Protein AF-A0A7X7DS07-F1 (afdb_monomer_lite)

Foldseek 3Di:
DDDDDPVNVVVVVCVVCVVVDDPDDWDWAFPDDDPPDTDIDGDDDDPVDWDWDDDPPDPDIDIDD

Sequence (65 aa):
MTTKTADDELLQILEHRLGSVQLTRINGRIVQVVGLVAESQGPDVRVGDLCSIRYRNSESSLSAE

Structure (mmCIF, N/CA/C/O backbone):
data_AF-A0A7X7DS07-F1
#
_entry.id   AF-A0A7X7DS07-F1
#
loop_
_atom_site.group_PDB
_atom_site.id
_atom_site.type_symbol
_atom_site.label_atom_id
_atom_site.label_alt_id
_atom_site.label_comp_id
_atom_site.label_asym_id
_atom_site.label_entity_id
_atom_site.label_seq_id
_atom_site.pdbx_PDB_ins_code
_atom_site.Cartn_x
_atom_site.Cartn_y
_atom_site.Cartn_z
_atom_site.occupancy
_atom_site.B_iso_or_equiv
_atom_site.auth_seq_id
_atom_site.auth_comp_id
_atom_site.auth_asym_id
_atom_site.auth_atom_id
_atom_site.pdbx_PDB_model_num
ATOM 1 N N . MET A 1 1 ? 31.887 7.021 -33.803 1.00 45.91 1 MET A N 1
ATOM 2 C CA . MET A 1 1 ? 31.504 5.827 -33.024 1.00 45.91 1 MET A CA 1
ATOM 3 C C . MET A 1 1 ? 31.854 6.131 -31.573 1.00 45.91 1 MET A C 1
ATOM 5 O O . MET A 1 1 ? 32.973 5.886 -31.154 1.00 45.91 1 MET A O 1
ATOM 9 N N . THR A 1 2 ? 30.977 6.854 -30.876 1.00 53.75 2 THR A N 1
ATOM 10 C CA . THR A 1 2 ? 31.197 7.307 -29.495 1.00 53.75 2 THR A CA 1
ATOM 11 C C . THR A 1 2 ? 30.787 6.188 -28.547 1.00 53.75 2 THR A C 1
ATOM 13 O O . THR A 1 2 ? 29.652 5.720 -28.584 1.00 53.75 2 THR A O 1
ATOM 16 N N . THR A 1 3 ? 31.727 5.708 -27.741 1.00 60.22 3 THR A N 1
ATOM 17 C CA . THR A 1 3 ? 31.472 4.736 -26.677 1.00 60.22 3 THR A CA 1
ATOM 18 C C . THR A 1 3 ? 30.644 5.426 -25.594 1.00 60.22 3 THR A C 1
ATOM 20 O O . THR A 1 3 ? 31.182 6.269 -24.878 1.00 60.22 3 THR A O 1
ATOM 23 N N . LYS A 1 4 ? 29.341 5.122 -25.511 1.00 67.88 4 LYS A N 1
ATOM 24 C CA . LYS A 1 4 ? 28.505 5.539 -24.376 1.00 67.88 4 LYS A CA 1
ATOM 25 C C . LYS A 1 4 ? 29.114 4.965 -23.098 1.00 67.88 4 LYS A C 1
ATOM 27 O O . LYS A 1 4 ? 29.477 3.789 -23.065 1.00 67.88 4 LYS A O 1
ATOM 32 N N . THR A 1 5 ? 29.293 5.806 -22.090 1.00 82.50 5 THR A N 1
ATOM 33 C CA . THR A 1 5 ? 29.759 5.377 -20.769 1.00 82.50 5 THR A CA 1
ATOM 34 C C . THR A 1 5 ? 28.598 4.748 -19.996 1.00 82.50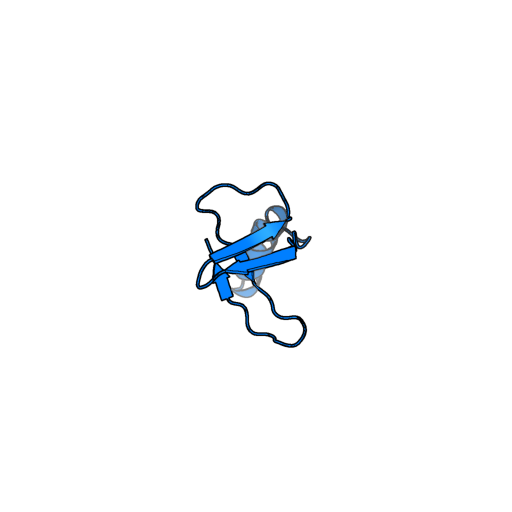 5 THR A C 1
ATOM 36 O O . THR A 1 5 ? 27.432 4.969 -20.321 1.00 82.50 5 THR A O 1
ATOM 39 N N . ALA A 1 6 ? 28.899 3.964 -18.958 1.00 81.38 6 ALA A N 1
ATOM 40 C CA . ALA A 1 6 ? 27.872 3.356 -18.104 1.00 81.38 6 ALA A CA 1
ATOM 41 C C . ALA A 1 6 ? 26.917 4.403 -17.487 1.00 81.38 6 ALA A C 1
ATOM 43 O O . ALA A 1 6 ? 25.730 4.135 -17.304 1.00 81.38 6 ALA A O 1
ATOM 44 N N . ASP A 1 7 ? 27.417 5.615 -17.231 1.00 86.12 7 ASP A N 1
ATOM 45 C CA . ASP A 1 7 ? 26.622 6.730 -16.711 1.00 86.12 7 ASP A CA 1
ATOM 46 C C . ASP A 1 7 ? 25.604 7.249 -17.743 1.00 86.12 7 ASP A C 1
ATOM 48 O O . ASP A 1 7 ? 24.463 7.541 -17.383 1.00 86.12 7 ASP A O 1
ATOM 52 N N . ASP A 1 8 ? 25.968 7.292 -19.031 1.00 90.12 8 ASP A N 1
ATOM 53 C CA . ASP A 1 8 ? 25.053 7.692 -20.110 1.00 90.12 8 ASP A CA 1
ATOM 54 C C . ASP A 1 8 ? 23.911 6.680 -20.290 1.00 90.12 8 ASP A C 1
ATOM 56 O O . ASP A 1 8 ? 22.787 7.053 -20.636 1.00 90.12 8 ASP A O 1
ATOM 60 N N . GLU A 1 9 ? 24.188 5.391 -20.076 1.00 91.88 9 GLU A N 1
ATOM 61 C CA . GLU A 1 9 ? 23.172 4.334 -20.102 1.00 91.88 9 GLU A CA 1
ATOM 62 C C . GLU A 1 9 ? 22.229 4.431 -18.899 1.00 91.88 9 GLU A C 1
ATOM 64 O O . GLU A 1 9 ? 21.008 4.361 -19.065 1.00 91.88 9 GLU A O 1
ATOM 69 N N . LEU A 1 10 ? 22.772 4.666 -17.700 1.00 92.62 10 LEU A N 1
ATOM 70 C CA . LEU A 1 10 ? 21.974 4.890 -16.496 1.00 92.62 10 LEU A CA 1
ATOM 71 C C . LEU A 1 10 ? 21.039 6.095 -16.662 1.00 92.62 10 LEU A C 1
ATOM 73 O O . LEU A 1 10 ? 19.855 6.005 -16.328 1.00 92.62 10 LEU A O 1
ATOM 77 N N . LEU A 1 11 ? 21.551 7.205 -17.199 1.00 93.69 11 LEU A N 1
ATOM 78 C CA . LEU A 1 11 ? 20.768 8.423 -17.389 1.00 93.69 11 LEU A CA 1
ATOM 79 C C . LEU A 1 11 ? 19.599 8.190 -18.356 1.00 93.69 11 LEU A C 1
ATOM 81 O O . LEU A 1 11 ? 18.469 8.559 -18.045 1.00 93.69 11 LEU A O 1
ATOM 85 N N . GLN A 1 12 ? 19.837 7.483 -19.464 1.00 93.31 12 GLN A N 1
ATOM 86 C CA . GLN A 1 12 ? 18.788 7.125 -20.428 1.00 93.31 12 GLN A CA 1
ATOM 87 C C . GLN A 1 12 ? 17.684 6.262 -19.804 1.00 93.31 12 GLN A C 1
ATOM 89 O O . GLN A 1 12 ? 16.500 6.468 -20.080 1.00 93.31 12 GLN A O 1
ATOM 94 N N . ILE A 1 13 ? 18.045 5.312 -18.935 1.00 92.62 13 ILE A N 1
ATOM 95 C CA . ILE A 1 13 ? 17.065 4.485 -18.216 1.00 92.62 13 ILE A CA 1
ATOM 96 C C . ILE A 1 13 ? 16.220 5.348 -17.272 1.00 92.62 13 ILE A C 1
ATOM 98 O O . ILE A 1 13 ? 15.000 5.179 -17.197 1.00 92.62 13 ILE A O 1
ATOM 102 N N . LEU A 1 14 ? 16.850 6.270 -16.541 1.00 92.75 14 LEU A N 1
ATOM 103 C CA . LEU A 1 14 ? 16.148 7.158 -15.616 1.00 92.75 14 LEU A CA 1
ATOM 104 C C . LEU A 1 14 ? 15.206 8.116 -16.352 1.00 92.75 14 LEU A C 1
ATOM 106 O O . LEU A 1 14 ? 14.047 8.232 -15.952 1.00 92.75 14 LEU A O 1
ATOM 110 N N . GLU A 1 15 ? 15.660 8.735 -17.446 1.00 92.81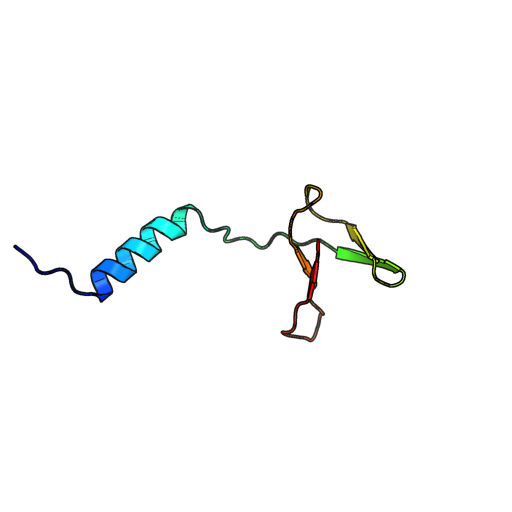 15 GLU A N 1
ATOM 111 C CA . GLU A 1 15 ? 14.840 9.604 -18.302 1.00 92.81 15 GLU A CA 1
ATOM 112 C C . GLU A 1 15 ? 13.602 8.871 -18.823 1.00 92.81 15 GLU A C 1
ATOM 114 O O . GLU A 1 15 ? 12.487 9.390 -18.734 1.00 92.81 15 GLU A O 1
ATOM 119 N N . HIS A 1 16 ? 13.771 7.629 -19.289 1.00 92.12 16 HIS A N 1
ATOM 120 C CA . HIS A 1 16 ? 12.658 6.820 -19.777 1.00 92.12 16 HIS A CA 1
ATOM 121 C C . HIS A 1 16 ? 11.630 6.513 -18.679 1.00 92.12 16 HIS A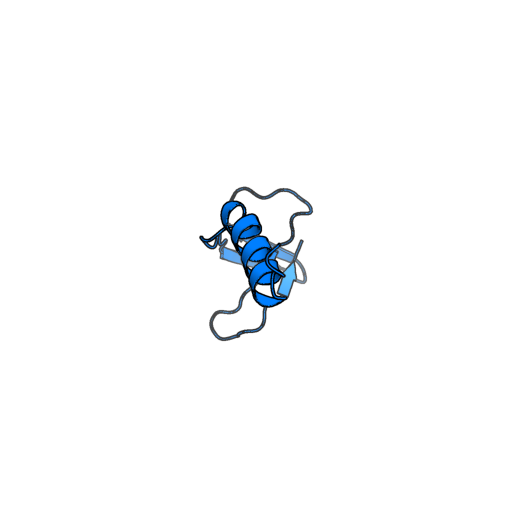 C 1
ATOM 123 O O . HIS A 1 16 ? 10.422 6.570 -18.912 1.00 92.12 16 HIS A O 1
ATOM 129 N N . ARG A 1 17 ? 12.086 6.218 -17.456 1.00 92.88 17 ARG A N 1
ATOM 130 C CA . ARG A 1 17 ? 11.192 5.888 -16.335 1.00 92.88 17 ARG A CA 1
ATOM 131 C C . ARG A 1 17 ? 10.473 7.109 -15.771 1.00 92.88 17 ARG A C 1
ATOM 133 O O . ARG A 1 17 ? 9.336 6.973 -15.314 1.00 92.88 17 ARG A O 1
ATOM 140 N N . LEU A 1 18 ? 11.101 8.283 -15.820 1.00 92.25 18 LEU A N 1
ATOM 141 C CA . LEU A 1 18 ? 10.583 9.508 -15.212 1.00 92.25 18 LEU A CA 1
ATOM 142 C C . LEU A 1 18 ? 9.193 9.886 -15.747 1.00 92.25 18 LEU A C 1
ATOM 144 O O . LEU A 1 18 ? 8.341 10.293 -14.963 1.00 92.25 18 LEU A O 1
ATOM 148 N N . GLY A 1 19 ? 8.931 9.673 -17.042 1.00 87.56 19 GLY A N 1
ATOM 149 C CA . GLY A 1 19 ? 7.631 9.971 -17.662 1.00 87.56 19 GLY A CA 1
ATOM 150 C C . GLY A 1 19 ? 6.455 9.154 -17.109 1.00 87.56 19 GLY A C 1
ATOM 151 O O . GLY A 1 19 ? 5.314 9.600 -17.174 1.00 87.56 19 GLY A O 1
ATOM 152 N N . SER A 1 20 ? 6.729 7.978 -16.538 1.00 87.88 20 SER A N 1
ATOM 153 C CA . SER A 1 20 ? 5.723 7.093 -15.927 1.00 87.88 20 SER A CA 1
ATOM 154 C C . SER A 1 20 ? 5.657 7.187 -14.402 1.00 87.88 20 SER A C 1
ATOM 156 O O . SER A 1 20 ? 4.818 6.536 -13.780 1.00 87.88 20 SER A O 1
ATOM 158 N N . VAL A 1 21 ? 6.554 7.953 -13.774 1.00 89.56 21 VAL A N 1
ATOM 159 C CA . VAL A 1 21 ? 6.657 7.967 -12.317 1.00 89.56 21 VAL A CA 1
ATOM 160 C C . VAL A 1 21 ? 5.580 8.871 -11.721 1.00 89.56 21 VAL A C 1
ATOM 162 O O . VAL A 1 21 ? 5.392 10.017 -12.132 1.00 89.56 21 VAL A O 1
ATOM 165 N N . GLN A 1 22 ? 4.879 8.376 -10.705 1.00 85.06 22 GLN A N 1
ATOM 166 C CA . GLN A 1 22 ? 3.907 9.186 -9.986 1.00 85.06 22 GLN A CA 1
ATOM 167 C C . GLN A 1 22 ? 4.624 10.091 -8.976 1.00 85.06 22 GLN A C 1
ATOM 169 O O . GLN A 1 22 ? 5.078 9.647 -7.924 1.00 85.06 22 GLN A O 1
ATOM 174 N N . LEU A 1 23 ? 4.745 11.376 -9.319 1.00 87.19 23 LEU A N 1
ATOM 175 C CA . LEU A 1 23 ? 5.468 12.375 -8.517 1.00 87.19 23 LEU A CA 1
ATOM 176 C C . LEU A 1 23 ? 4.655 12.912 -7.331 1.00 87.19 23 LEU A C 1
ATOM 178 O O . LEU A 1 23 ? 5.213 13.470 -6.385 1.00 87.19 23 LEU A O 1
ATOM 182 N N . THR A 1 24 ? 3.335 12.741 -7.362 1.00 89.69 24 THR A N 1
ATOM 183 C CA . THR A 1 24 ? 2.439 13.152 -6.280 1.00 89.69 24 THR A CA 1
ATOM 184 C C . THR A 1 24 ? 2.073 11.950 -5.426 1.00 89.69 24 THR A C 1
ATOM 186 O O . THR A 1 24 ? 1.616 10.932 -5.938 1.00 89.69 24 THR A O 1
ATOM 189 N N . ARG A 1 25 ? 2.218 12.073 -4.103 1.00 87.44 25 ARG A N 1
ATOM 190 C CA . ARG A 1 25 ? 1.731 11.041 -3.183 1.00 87.44 25 ARG A CA 1
ATOM 191 C C . ARG A 1 25 ? 0.212 11.084 -3.110 1.00 87.44 25 ARG A C 1
ATOM 193 O O . ARG A 1 25 ? -0.354 12.125 -2.779 1.00 87.44 25 ARG A O 1
ATOM 200 N N . ILE A 1 26 ? -0.417 9.940 -3.338 1.00 91.25 26 ILE A N 1
ATOM 201 C CA . ILE A 1 26 ? -1.838 9.740 -3.081 1.00 91.25 26 ILE A CA 1
ATOM 202 C C . ILE A 1 26 ? -1.962 9.052 -1.723 1.00 91.25 26 ILE A C 1
ATOM 204 O O . ILE A 1 26 ? -1.387 7.988 -1.513 1.00 91.25 26 ILE A O 1
ATOM 208 N N . ASN A 1 27 ? -2.664 9.687 -0.785 1.00 93.12 27 ASN A N 1
ATOM 209 C CA . ASN A 1 27 ? -2.771 9.205 0.589 1.00 93.12 27 ASN A CA 1
ATOM 210 C C . ASN A 1 27 ? -4.235 9.022 0.983 1.00 93.12 27 ASN A C 1
ATOM 212 O O . ASN A 1 27 ? -5.078 9.861 0.665 1.00 93.12 27 ASN A O 1
ATOM 216 N N . GLY A 1 28 ? -4.503 7.957 1.734 1.00 94.38 28 GLY A N 1
ATOM 217 C CA . GLY A 1 28 ? -5.710 7.814 2.540 1.00 94.38 28 GLY A CA 1
ATOM 218 C C . GLY A 1 28 ? -5.446 8.143 4.009 1.00 94.38 28 GLY A C 1
ATOM 219 O O . GLY A 1 28 ? -4.316 8.404 4.428 1.00 94.38 28 GLY A O 1
ATOM 220 N N . ARG A 1 29 ? -6.505 8.107 4.812 1.00 95.56 29 ARG A N 1
ATOM 221 C CA . ARG A 1 29 ? -6.463 8.247 6.265 1.00 95.56 29 ARG A CA 1
ATOM 222 C C . ARG A 1 29 ? -7.094 7.016 6.897 1.00 95.56 29 ARG A C 1
ATOM 224 O O . ARG A 1 29 ? -8.246 6.706 6.608 1.00 95.56 29 ARG A O 1
ATOM 231 N N . ILE A 1 30 ? -6.357 6.357 7.789 1.00 95.50 30 ILE A N 1
ATOM 232 C CA . ILE A 1 30 ? -6.918 5.306 8.644 1.00 95.50 30 ILE A CA 1
ATOM 233 C C . ILE A 1 30 ? -7.966 5.944 9.558 1.00 95.50 30 ILE A C 1
ATOM 235 O O . ILE A 1 30 ? -7.664 6.907 10.270 1.00 95.50 30 ILE A O 1
ATOM 239 N N . VAL A 1 31 ? -9.195 5.437 9.500 1.00 97.31 31 VAL A N 1
ATOM 240 C CA . VAL A 1 31 ? -10.318 5.905 10.322 1.00 97.31 31 VAL A CA 1
ATOM 241 C C . VAL A 1 31 ? -10.530 5.013 11.537 1.00 97.31 31 VAL A C 1
ATOM 243 O O . VAL A 1 31 ? -10.875 5.522 12.601 1.00 97.31 31 VAL A O 1
ATOM 246 N N . GLN A 1 32 ? -10.264 3.713 11.403 1.00 97.25 32 GLN A N 1
ATOM 247 C CA . GLN A 1 32 ? -10.451 2.740 12.470 1.00 97.25 32 GLN A CA 1
ATOM 248 C C . GLN A 1 32 ? -9.528 1.535 12.272 1.00 97.25 32 GLN A C 1
ATOM 250 O O . GLN A 1 32 ? -9.222 1.154 11.147 1.00 97.25 32 GLN A O 1
ATOM 255 N N . VAL A 1 33 ? -9.086 0.926 13.373 1.00 96.00 33 VAL A N 1
ATOM 256 C CA . VAL A 1 33 ? -8.331 -0.334 13.366 1.00 96.00 33 VAL A CA 1
ATOM 257 C C . VAL A 1 33 ? -9.069 -1.334 14.246 1.00 96.00 33 VAL A C 1
ATOM 259 O O . VAL A 1 33 ? -9.359 -1.037 15.405 1.00 96.00 33 VAL A O 1
ATOM 262 N N . VAL A 1 34 ? -9.381 -2.505 13.693 1.00 96.69 34 VAL A N 1
ATOM 263 C CA . VAL A 1 34 ? -10.074 -3.602 14.377 1.00 96.69 34 VAL A CA 1
ATOM 264 C C . VAL A 1 34 ? -9.249 -4.876 14.224 1.00 96.69 34 VAL A C 1
ATOM 266 O O . VAL A 1 34 ? -9.259 -5.535 13.185 1.00 96.69 34 VAL A O 1
ATOM 269 N N . GLY A 1 35 ? -8.516 -5.235 15.280 1.00 94.88 35 GLY A N 1
ATOM 270 C CA . GLY A 1 35 ? -7.614 -6.385 15.247 1.00 94.88 35 GLY A CA 1
ATOM 271 C C . GLY A 1 35 ? -6.538 -6.221 14.170 1.00 94.88 35 GLY A C 1
ATOM 272 O O . GLY A 1 35 ? -5.728 -5.302 14.250 1.00 94.88 35 GLY A O 1
ATOM 273 N N . LEU A 1 36 ? -6.536 -7.121 13.181 1.00 93.12 36 LEU A N 1
ATOM 274 C CA . LEU A 1 36 ? -5.591 -7.118 12.055 1.00 93.12 36 LEU A CA 1
ATOM 275 C C . LEU A 1 36 ?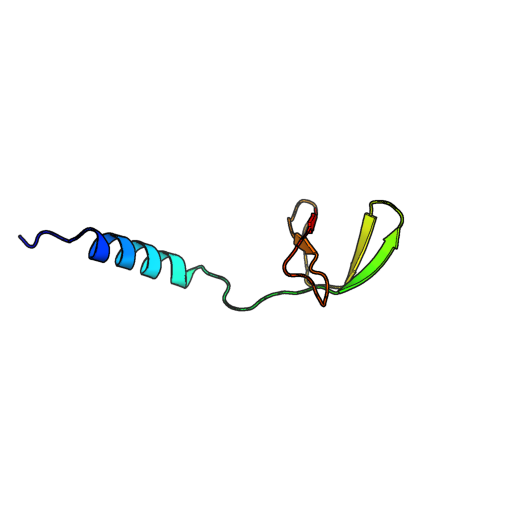 -6.063 -6.281 10.856 1.00 93.12 36 LEU A C 1
ATOM 277 O O . LEU A 1 36 ? -5.298 -6.097 9.914 1.00 93.12 36 LEU A O 1
ATOM 281 N N . VAL A 1 37 ? -7.307 -5.796 10.871 1.00 95.00 37 VAL A N 1
ATOM 282 C CA . VAL A 1 37 ? -7.912 -5.064 9.752 1.00 95.00 37 VAL A CA 1
ATOM 283 C C . VAL A 1 37 ? -7.925 -3.570 10.063 1.00 95.00 37 VAL A C 1
ATOM 285 O O . VAL A 1 37 ? -8.274 -3.157 11.171 1.00 95.00 37 VAL A O 1
ATOM 288 N N . ALA A 1 38 ? -7.563 -2.749 9.078 1.00 95.31 38 ALA A N 1
ATOM 289 C CA . ALA A 1 38 ? -7.645 -1.298 9.163 1.00 95.31 38 ALA A CA 1
ATOM 290 C C . ALA A 1 38 ? -8.645 -0.765 8.134 1.00 95.31 38 ALA A C 1
ATOM 292 O O . ALA A 1 38 ? -8.541 -1.048 6.944 1.00 95.31 38 ALA A O 1
ATOM 293 N N . GLU A 1 39 ? -9.592 0.044 8.592 1.00 95.94 39 GLU A N 1
ATOM 294 C CA . GLU A 1 39 ? -10.504 0.777 7.726 1.00 95.94 39 GLU A CA 1
ATOM 295 C C . GLU A 1 39 ? -9.893 2.133 7.388 1.00 95.94 39 GLU A C 1
ATOM 297 O O . GLU A 1 39 ? -9.422 2.872 8.264 1.00 95.94 39 GLU A O 1
ATOM 302 N N . SER A 1 40 ? -9.910 2.479 6.104 1.00 95.62 40 SER A N 1
ATOM 303 C CA . SER A 1 40 ? -9.354 3.731 5.610 1.00 95.62 40 SER A CA 1
ATOM 304 C C . SER A 1 40 ? -10.341 4.467 4.712 1.00 95.62 40 SER A C 1
ATOM 306 O O . SER A 1 40 ? -11.182 3.867 4.051 1.00 95.62 40 SER A O 1
ATOM 308 N N . GLN A 1 41 ? -10.237 5.793 4.705 1.00 96.56 41 GLN A N 1
ATOM 309 C CA . GLN A 1 41 ? -10.877 6.651 3.714 1.00 96.56 41 GLN A CA 1
ATOM 310 C C . GLN A 1 41 ? -9.789 7.277 2.854 1.00 96.56 41 GLN A C 1
ATOM 312 O O . GLN A 1 41 ? -8.873 7.911 3.381 1.00 96.56 41 GLN A O 1
ATOM 317 N N . GLY A 1 42 ? -9.871 7.109 1.541 1.00 93.94 42 GLY A N 1
ATOM 318 C CA . GLY A 1 42 ? -8.786 7.478 0.644 1.00 93.94 42 GLY A CA 1
ATOM 319 C C . GLY A 1 42 ? -9.212 7.525 -0.822 1.00 93.94 42 GLY A C 1
ATOM 320 O O . GLY A 1 42 ? -10.405 7.653 -1.099 1.00 93.94 42 GLY A O 1
ATOM 321 N N . PRO A 1 43 ? -8.246 7.483 -1.753 1.00 93.00 43 PRO A N 1
ATOM 322 C CA . PRO A 1 43 ? -8.524 7.431 -3.190 1.00 93.00 43 PRO A CA 1
ATOM 323 C C . PRO A 1 43 ? -9.290 6.158 -3.584 1.00 93.00 43 PRO A C 1
ATOM 325 O O . PRO A 1 43 ? -9.354 5.204 -2.812 1.00 93.00 43 PRO A O 1
ATOM 328 N N . ASP A 1 44 ? -9.828 6.136 -4.806 1.00 93.94 44 ASP A N 1
ATOM 329 C CA . ASP A 1 44 ? -10.395 4.917 -5.394 1.00 93.94 44 ASP A CA 1
ATOM 330 C C . ASP A 1 44 ? -9.286 3.864 -5.567 1.00 93.94 44 ASP A C 1
ATOM 332 O O . ASP A 1 44 ? -8.302 4.109 -6.269 1.00 93.94 44 ASP A O 1
ATOM 336 N N . VAL A 1 45 ? -9.435 2.725 -4.889 1.00 92.50 45 VAL A N 1
ATOM 337 C CA . VAL A 1 45 ? -8.503 1.586 -4.884 1.00 92.50 45 VAL A CA 1
ATOM 338 C C . VAL A 1 45 ? -9.277 0.297 -5.132 1.00 92.50 45 VAL A C 1
ATOM 340 O O . VAL A 1 45 ? -10.464 0.190 -4.809 1.00 92.50 45 VAL A O 1
ATOM 343 N N . ARG A 1 46 ? -8.621 -0.692 -5.731 1.00 93.69 46 ARG A N 1
ATOM 344 C CA . ARG A 1 46 ? -9.195 -2.008 -6.014 1.00 93.69 46 ARG A CA 1
ATOM 345 C C . ARG A 1 46 ? -8.778 -3.006 -4.939 1.00 93.69 46 ARG A C 1
ATOM 347 O O . ARG A 1 46 ? -7.743 -2.868 -4.300 1.00 93.69 46 ARG A O 1
ATOM 354 N N . VAL A 1 47 ? -9.597 -4.038 -4.751 1.00 93.12 47 VAL A N 1
ATOM 355 C CA . VAL A 1 47 ? -9.220 -5.183 -3.911 1.00 93.12 47 VAL A CA 1
ATOM 356 C C . VAL A 1 47 ? -7.975 -5.836 -4.510 1.00 93.12 47 VAL A C 1
ATOM 358 O O . VAL A 1 47 ? -7.960 -6.116 -5.710 1.00 93.12 47 VAL A O 1
ATOM 361 N N . GLY A 1 48 ? -6.961 -6.075 -3.677 1.00 93.81 48 GLY A N 1
ATOM 362 C CA . GLY A 1 48 ? -5.657 -6.590 -4.100 1.00 93.81 48 GLY A CA 1
ATOM 363 C C . GLY A 1 48 ? -4.607 -5.508 -4.376 1.00 93.81 48 GLY A C 1
ATOM 364 O O . GLY A 1 48 ? -3.450 -5.843 -4.630 1.00 93.81 48 GLY A O 1
ATOM 365 N N . ASP A 1 49 ? -4.973 -4.221 -4.329 1.00 94.00 49 ASP A N 1
ATOM 366 C CA . ASP A 1 49 ? -3.996 -3.137 -4.427 1.00 94.00 49 ASP A CA 1
ATOM 367 C C . ASP A 1 49 ? -3.165 -3.047 -3.142 1.00 94.00 49 ASP A C 1
ATOM 369 O O . ASP A 1 49 ? -3.687 -2.966 -2.033 1.00 94.00 49 ASP A O 1
ATOM 373 N N . LEU A 1 50 ? -1.844 -2.977 -3.298 1.00 93.94 50 LEU A N 1
ATOM 374 C CA . LEU A 1 50 ? -0.932 -2.774 -2.178 1.00 93.94 50 LEU A CA 1
ATOM 375 C C . LEU A 1 50 ? -0.853 -1.298 -1.792 1.00 93.94 50 LEU A C 1
ATOM 377 O O . LEU A 1 50 ? -0.563 -0.422 -2.611 1.00 93.94 50 LEU A O 1
ATOM 381 N N . CYS A 1 51 ? -0.999 -1.035 -0.500 1.00 93.44 51 CYS A N 1
ATOM 382 C CA . CYS A 1 51 ? -0.754 0.264 0.098 1.00 93.44 51 CYS A CA 1
ATOM 383 C C . CYS A 1 51 ? 0.299 0.186 1.214 1.00 93.44 51 CYS A C 1
ATOM 385 O O . CYS A 1 51 ? 0.751 -0.880 1.633 1.00 93.44 51 CYS A O 1
ATOM 387 N N . SER A 1 52 ? 0.733 1.358 1.676 1.00 94.75 52 SER A N 1
ATOM 388 C CA . SER A 1 52 ? 1.732 1.500 2.734 1.00 94.75 52 SER A CA 1
ATOM 389 C C . SER A 1 52 ? 1.173 2.377 3.850 1.00 94.75 52 SER A C 1
ATOM 391 O O . SER A 1 52 ? 0.928 3.571 3.655 1.00 94.75 52 SER A O 1
ATOM 393 N N . ILE A 1 53 ? 0.971 1.790 5.030 1.00 94.94 53 ILE A N 1
ATOM 394 C CA . ILE A 1 53 ? 0.530 2.506 6.227 1.00 94.94 53 ILE A CA 1
ATOM 395 C C . ILE A 1 53 ? 1.753 3.155 6.872 1.00 94.94 53 ILE A C 1
ATOM 397 O O . ILE A 1 53 ? 2.690 2.467 7.283 1.00 94.94 53 ILE A O 1
ATOM 401 N N . ARG A 1 54 ? 1.735 4.487 6.980 1.00 93.69 54 ARG A N 1
ATOM 402 C CA . ARG A 1 54 ? 2.786 5.275 7.637 1.00 93.69 54 ARG A CA 1
ATOM 403 C C . ARG A 1 54 ? 2.323 5.804 8.984 1.00 93.69 54 ARG A C 1
ATOM 405 O O . ARG A 1 54 ? 1.223 6.344 9.107 1.00 93.69 54 ARG A O 1
ATOM 412 N N . TYR A 1 55 ? 3.204 5.727 9.972 1.00 91.44 55 TYR A N 1
ATOM 413 C CA . TYR A 1 55 ? 2.983 6.332 11.281 1.00 91.44 55 TYR A CA 1
ATOM 414 C C . TYR A 1 55 ? 3.523 7.763 11.291 1.00 91.44 55 TYR A C 1
ATOM 416 O O . TYR A 1 55 ? 4.543 8.050 10.676 1.00 91.44 55 TYR A O 1
ATOM 424 N N . ARG A 1 56 ? 2.858 8.674 12.013 1.00 86.69 56 ARG A N 1
ATOM 425 C CA . ARG A 1 56 ? 3.203 10.112 12.006 1.00 86.69 56 ARG A CA 1
ATOM 426 C C . ARG A 1 56 ? 4.660 10.416 12.366 1.00 86.69 56 ARG A C 1
ATOM 428 O O . ARG A 1 56 ? 5.210 11.372 11.839 1.00 86.69 56 ARG A O 1
ATOM 435 N N . ASN A 1 57 ? 5.252 9.617 13.250 1.00 87.94 57 ASN A N 1
ATOM 436 C CA . ASN A 1 57 ? 6.579 9.864 13.816 1.00 87.94 57 ASN A CA 1
ATOM 437 C C . ASN A 1 57 ? 7.536 8.688 13.570 1.00 87.94 57 ASN A C 1
ATOM 439 O O . ASN A 1 57 ? 8.445 8.465 14.364 1.00 87.94 57 ASN A O 1
ATOM 443 N N . SER A 1 58 ? 7.294 7.890 12.529 1.00 89.50 58 SER A N 1
ATOM 444 C 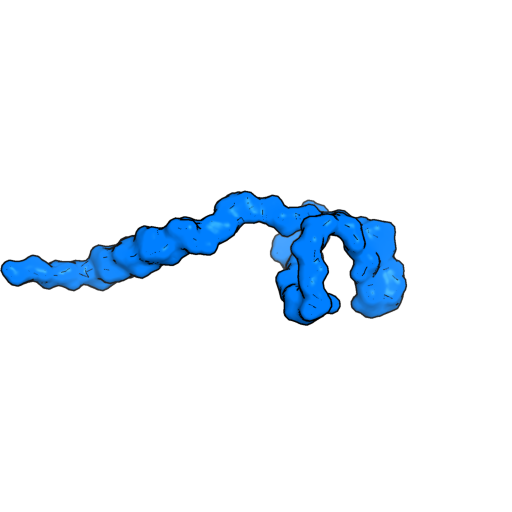CA . SER A 1 58 ? 8.154 6.761 12.186 1.00 89.50 58 SER A CA 1
ATOM 445 C C . SER A 1 58 ? 8.475 6.771 10.703 1.00 89.50 58 SER A C 1
ATOM 447 O O . SER A 1 58 ? 7.584 6.944 9.874 1.00 89.50 58 SER A O 1
ATOM 449 N N . GLU A 1 59 ? 9.733 6.488 10.381 1.00 85.94 59 GLU A N 1
ATOM 450 C CA . GLU A 1 59 ? 10.147 6.145 9.018 1.00 85.94 59 GLU A CA 1
ATOM 451 C C . GLU A 1 59 ? 9.702 4.726 8.629 1.00 85.94 59 GLU A C 1
ATOM 453 O O . GLU A 1 59 ? 9.740 4.351 7.457 1.00 85.94 59 GLU A O 1
ATOM 458 N N . SER A 1 60 ? 9.255 3.920 9.601 1.00 89.56 60 SER A N 1
ATOM 459 C CA . SER A 1 60 ? 8.704 2.600 9.320 1.00 89.56 60 SER A CA 1
ATOM 460 C C . SER A 1 60 ? 7.334 2.702 8.655 1.00 89.56 60 SER A C 1
ATOM 462 O O . SER A 1 60 ? 6.485 3.529 9.002 1.00 89.56 60 SER A O 1
ATOM 464 N N . SER A 1 61 ? 7.113 1.803 7.703 1.00 91.94 61 SER A N 1
ATOM 465 C CA . SER A 1 61 ? 5.821 1.627 7.062 1.00 91.94 61 SER A CA 1
ATOM 466 C C . SER A 1 61 ? 5.440 0.156 7.041 1.00 91.94 61 SER A C 1
ATOM 468 O O . SER A 1 61 ? 6.310 -0.715 6.993 1.00 91.94 61 SER A O 1
ATOM 470 N N . LEU A 1 62 ? 4.140 -0.109 7.106 1.00 92.81 62 LEU A N 1
ATOM 471 C CA . LEU A 1 62 ? 3.580 -1.450 7.005 1.00 92.81 62 LEU A CA 1
ATOM 472 C C . LEU A 1 62 ? 2.957 -1.614 5.618 1.00 92.81 62 LEU A C 1
ATOM 474 O O . LEU A 1 62 ? 2.196 -0.746 5.195 1.00 92.81 62 LEU A O 1
ATOM 478 N N . SER A 1 63 ? 3.268 -2.706 4.921 1.00 94.50 63 SER A N 1
ATOM 479 C CA . SER A 1 63 ? 2.552 -3.060 3.688 1.00 94.50 63 SER A CA 1
ATOM 480 C C . SER A 1 63 ? 1.189 -3.648 4.043 1.00 94.50 63 SER A C 1
ATOM 482 O O . SER A 1 63 ? 1.101 -4.445 4.977 1.00 94.50 63 SER A O 1
ATOM 484 N N . ALA A 1 64 ? 0.150 -3.246 3.321 1.00 93.44 64 ALA A N 1
ATOM 485 C CA . ALA A 1 64 ? -1.213 -3.728 3.506 1.00 93.44 64 ALA A CA 1
ATOM 486 C C . ALA A 1 64 ? -1.896 -3.929 2.148 1.00 93.44 64 ALA A C 1
ATOM 488 O O . ALA A 1 64 ? -1.577 -3.214 1.197 1.00 93.44 64 ALA A O 1
ATOM 489 N N . GLU A 1 65 ? -2.816 -4.887 2.095 1.00 91.06 65 GLU A N 1
ATOM 490 C CA . GLU A 1 65 ? -3.678 -5.235 0.957 1.00 91.06 65 GLU A CA 1
ATOM 491 C C . GLU A 1 65 ? -5.145 -5.131 1.392 1.00 91.06 65 GLU A C 1
ATOM 493 O O . GLU A 1 65 ? -5.432 -5.541 2.544 1.00 91.06 65 GLU A O 1
#

Radius of gyration: 18.74 Å; chains: 1; bounding box: 42×20×48 Å

Secondary structure (DSSP, 8-state):
-----HHHHHHHHHHHHHTT---SPP--EEEEEETTEEEEE-S---TT--EEEE-TT-S-EEEE-

pLDDT: mean 89.94, std 9.32, range [45.91, 97.31]

=== Feature glossary ===
A reading guide for the features in this record.

Start from the sequence.

  · Sequence gives the chain of amino acids in standard one-letter code (A=alanine, C=cysteine, …, Y=tyrosine), read N→C. It is the only feature that is directly encoded by the gene; all structural features are derived from the folded form of this sequence.

Fold it, and you get atomic coordinates and the backbone conformation that goes with them.

  · Structure coordinates are given as an mmCIF _atom_site loop: one row per atom with element, residue name, chain id, sequence number, and x/y/z position in Å. Only the four main-chain atoms per residue are included here; side chains are omitted to keep the record compact.

  · Backbone dihedral angles. Every residue except chain termini has a φ (preceding-C → N → Cα → C) and a ψ (N → Cα → C → next-N). They are reported in degrees following the IUPAC sign convention. Secondary structure is essentially a statement about which (φ, ψ) basin each residue occupies.

  · Eight-state secondary structure (DSSP): H is the canonical α-helix, G the tighter 3₁₀-helix, I the wider π-helix; E/B are β-structure, T and S are turns and bends, and '-' is everything else. DSSP derives these from the pattern of main-chain N–H···O=C hydrogen bonds, not from the sequence.

  · SS3 is a coarse helix/strand/coil call (letters a/b/c) made by the P-SEA algorithm from inter-Cα distances and dihedrals. It is less detailed than DSSP but needs only Cα posit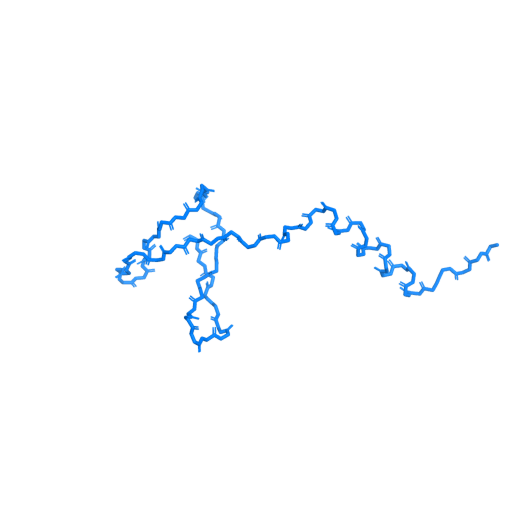ions.

Summarize the fold with a handful of shape descriptors and a per-residue structural alphabet.

  · Radius of gyration (Rg) is the root-mean-square distance of Cα atoms from their centroid — a single number for overall size and compactness. A globular domain of N residues has Rg ≈ 2.2·N^0.38 Å; an extended or disordered chain has a much larger Rg. The Cα contact count is the number of residue pairs whose Cα atoms are within 8 Å and are more than four positions apart in sequence — a standard proxy for tertiary packing density. The bounding box is the smallest axis-aligned box enclosing all Cα atoms.

  · 3Di is Foldseek's structural alphabet. Each residue is assigned one of twenty discrete states based on how its Cα sits relative to its spatial (not sequential) neighbors. Aligning 3Di strings finds structural homologs roughly as well as full 3D superposition, but orders of magnitude faster.

  · Solvent-accessible surface area (SASA) is the area in Å² traced out by the centre of a 1.4 Å probe sphere (a water molecule) rolled over the protein's van der Waals surface (Shrake–Rupley / Lee–Richards construction). Buried residues have near-zero SASA; fully exposed residues can exceed 200 Å². The total SASA scales roughly with the number of surface residues.

Ask how reliable the model is.

  · For AlphaFold models, the B-factor field carries pLDDT — the model's own estimate of local accuracy on a 0–100 scale. Regions with pLDDT<50 should be treated as essentially unmodeled; they often correspond to intrinsically disordered segments.

  · For experimental (PDB) structures, the B-factor (temperature factor) quantifies the positional spread of each atom in the crystal — a combination of thermal vibration and static disorder — in units of Å². High B-factors mark flexible loops or poorly resolved regions; low B-factors mark the rigid, well-ordered core.

  · Predicted Aligned Error (PAE) is an AlphaFold confidence matrix: entry (i, j) is the expected error in the position of residue j, in ångströms, when the prediction is superimposed on the true structure at residue i. Low PAE within a block of residues means that block is internally rigid and well-predicted; high PAE between two blocks means their relative placement is uncertain even if each block individually is confident.

Place it in context: what it resembles, what it is annotated as, and how it looks.

  · Structural nearest neighbors (via Foldseek easy-search vs the PDB). Reported per hit: target PDB id, E-value, and alignment TM-score. A TM-score above ~0.5 is the conventional threshold for 'same fold'.

  · Functional annotations link the protein to curated databases. InterPro entries identify conserved domains and families by matching the sequence against member-database signatures (Pfam, PROSITE, CDD, …). Gene Ontology (GO) terms describe molecular function, biological process, and cellular component in a controlled vocabulary. CATH places the structure in a hierarchical fold classification (Class/Architecture/Topology/Homologous-superfamily). The organism is the source species.

  · The contact map is a binary N×N matrix image: pixel (i, j) is dark where Cα_i and Cα_j are within 8 Å and |i−j|>4. Because the |i−j|>4 filter removes local helical contacts, off-diagonal stripes parallel to the main diagonal indicate parallel β-sheets; stripes perpendicular to it indicate antiparallel β-sheets. The Ramachandran plot scatters every residue's (φ, ψ) pair against the sterically allowed regions. The PAE heatmap renders the predicted-aligned-error matrix.

  · Six rendered views show the 3D structure from the faces of a cube — i.e. along ±x, ±y, ±z. Rendering representation is drawn randomly per protein from cartoon (secondary-structure ribbons), sticks (backbone bonds), or molecular surface; coloring is either N→C rainbow (blue at the N-terminus through red at the C-terminus) or one color per chain.